Protein AF-A0A8H6SYD4-F1 (afdb_monomer_lite)

pLDDT: mean 82.91, std 12.75, range [46.81, 96.81]

Radius of gyration: 15.79 Å; chains: 1; bounding box: 44×27×38 Å

Foldseek 3Di:
DDQDLVQEDEDDDSVVSVVQSVQLVVPQDDPVPDGDPVSVQRVQKHWRYWYWAQDPVHRVDIDIDTDIDGDDDQVNDDPPDD

Structure (mmCIF, N/CA/C/O backbone):
data_AF-A0A8H6SYD4-F1
#
_entry.id   AF-A0A8H6SYD4-F1
#
loop_
_atom_site.group_PDB
_atom_site.id
_atom_site.type_symbol
_atom_site.label_atom_id
_atom_site.label_alt_id
_atom_site.label_comp_id
_atom_site.label_asym_id
_atom_site.label_entity_id
_atom_site.label_seq_id
_atom_site.pdbx_PDB_ins_code
_atom_site.Cartn_x
_atom_site.Cartn_y
_atom_site.Cartn_z
_atom_site.occupancy
_atom_site.B_iso_or_equiv
_atom_site.auth_seq_id
_atom_site.auth_comp_id
_atom_site.auth_asym_id
_atom_site.auth_atom_id
_atom_site.pdbx_PDB_model_num
ATOM 1 N N . MET A 1 1 ? -0.618 -7.118 -14.802 1.00 52.47 1 MET A N 1
ATOM 2 C CA . MET A 1 1 ? -1.592 -7.539 -13.772 1.00 52.47 1 MET A CA 1
ATOM 3 C C . MET A 1 1 ? -2.423 -6.328 -13.393 1.00 52.47 1 MET A C 1
ATOM 5 O O . MET A 1 1 ? -1.841 -5.299 -13.072 1.00 52.47 1 MET A O 1
ATOM 9 N N . GLU A 1 2 ? -3.742 -6.414 -13.497 1.00 59.31 2 GLU A N 1
ATOM 10 C CA . GLU A 1 2 ? -4.646 -5.310 -13.161 1.00 59.31 2 GLU A CA 1
ATOM 11 C C . GLU A 1 2 ? -4.682 -5.118 -11.633 1.00 59.31 2 GLU A C 1
ATOM 13 O O . GLU A 1 2 ? -4.947 -6.065 -10.892 1.00 59.31 2 GLU A O 1
ATOM 18 N N . ARG A 1 3 ? -4.326 -3.923 -11.141 1.00 72.38 3 ARG A N 1
ATOM 19 C CA . ARG A 1 3 ? -4.288 -3.618 -9.700 1.00 72.38 3 ARG A CA 1
ATOM 20 C C . ARG A 1 3 ? -5.692 -3.218 -9.249 1.00 72.38 3 ARG A C 1
ATOM 22 O O . ARG A 1 3 ? -6.161 -2.138 -9.592 1.00 72.38 3 ARG A O 1
ATOM 29 N N . THR A 1 4 ? -6.360 -4.074 -8.482 1.00 85.12 4 THR A N 1
ATOM 30 C CA . THR A 1 4 ? -7.729 -3.833 -7.993 1.00 85.12 4 THR A CA 1
ATOM 31 C C . THR A 1 4 ? -7.786 -3.882 -6.470 1.00 85.12 4 THR A C 1
ATOM 33 O O . THR A 1 4 ? -6.992 -4.576 -5.834 1.00 85.12 4 THR A O 1
ATOM 36 N N . ILE A 1 5 ? -8.755 -3.187 -5.864 1.00 89.31 5 ILE A N 1
ATOM 37 C CA . ILE A 1 5 ? -8.942 -3.172 -4.400 1.00 89.31 5 ILE A CA 1
ATOM 38 C C . ILE A 1 5 ? -9.126 -4.575 -3.809 1.00 89.31 5 ILE A C 1
ATOM 40 O O . ILE A 1 5 ? -8.699 -4.829 -2.689 1.00 89.31 5 ILE A O 1
ATOM 44 N N . ALA A 1 6 ? -9.712 -5.497 -4.582 1.00 90.00 6 ALA A N 1
ATOM 45 C CA . ALA A 1 6 ? -9.978 -6.869 -4.164 1.00 90.00 6 ALA A CA 1
ATOM 46 C C . ALA A 1 6 ? -8.687 -7.660 -3.899 1.00 90.00 6 ALA A C 1
ATOM 48 O O . ALA A 1 6 ? -8.699 -8.629 -3.147 1.00 90.00 6 ALA A O 1
ATOM 49 N N . SER A 1 7 ? -7.568 -7.227 -4.490 1.00 90.06 7 SER A N 1
ATOM 50 C CA . SER A 1 7 ? -6.246 -7.805 -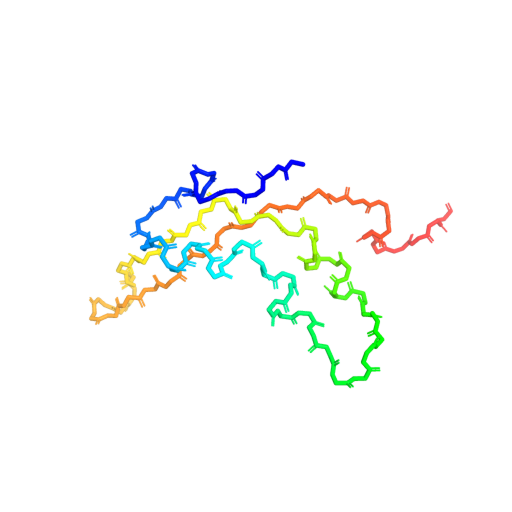4.239 1.00 90.06 7 SER A CA 1
ATOM 51 C C . SER A 1 7 ? -5.570 -7.289 -2.960 1.00 90.06 7 SER A C 1
ATOM 53 O O . SER A 1 7 ? -4.543 -7.838 -2.566 1.00 90.06 7 SER A O 1
ATOM 55 N N . ILE A 1 8 ? -6.137 -6.269 -2.296 1.00 93.56 8 ILE A N 1
ATOM 56 C CA . ILE A 1 8 ? -5.604 -5.676 -1.063 1.00 93.56 8 ILE A CA 1
ATOM 57 C C . ILE A 1 8 ? -6.407 -6.175 0.141 1.00 93.56 8 ILE A C 1
ATOM 59 O O . ILE A 1 8 ? -7.562 -5.799 0.375 1.00 93.56 8 ILE A O 1
ATOM 63 N N . THR A 1 9 ? -5.756 -7.003 0.949 1.00 95.69 9 THR A N 1
ATOM 64 C CA . THR A 1 9 ? -6.322 -7.523 2.199 1.00 95.69 9 THR A CA 1
ATOM 65 C C . THR A 1 9 ? -6.301 -6.470 3.319 1.00 95.69 9 THR A C 1
ATOM 67 O O . THR A 1 9 ? -5.729 -5.391 3.162 1.00 95.69 9 THR A O 1
ATOM 70 N N . GLY A 1 10 ? -6.933 -6.767 4.457 1.00 95.69 10 GLY A N 1
ATOM 71 C CA . GLY A 1 10 ? -6.950 -5.890 5.635 1.00 95.69 10 GLY A CA 1
ATOM 72 C C . GLY A 1 10 ? -8.227 -5.061 5.784 1.00 95.69 10 GLY A C 1
ATOM 73 O O . GLY A 1 10 ? -9.126 -5.113 4.937 1.00 95.69 10 GLY A O 1
ATOM 74 N N . ASN A 1 11 ? -8.318 -4.348 6.908 1.00 96.44 11 ASN A N 1
ATOM 75 C CA . ASN A 1 11 ? -9.529 -3.671 7.386 1.00 96.44 11 ASN A CA 1
ATOM 76 C C . ASN A 1 11 ? -9.600 -2.174 7.034 1.00 96.44 11 ASN A C 1
ATOM 78 O O . ASN A 1 11 ? -10.553 -1.515 7.446 1.00 96.44 11 ASN A O 1
ATOM 82 N N . ALA A 1 12 ? -8.615 -1.632 6.308 1.00 95.56 12 ALA A N 1
ATOM 83 C CA . ALA A 1 12 ? -8.713 -0.272 5.793 1.00 95.56 12 ALA A CA 1
ATOM 84 C C . ALA A 1 12 ? -9.918 -0.149 4.848 1.00 95.56 12 ALA A C 1
ATOM 86 O O . ALA A 1 12 ? -10.280 -1.107 4.156 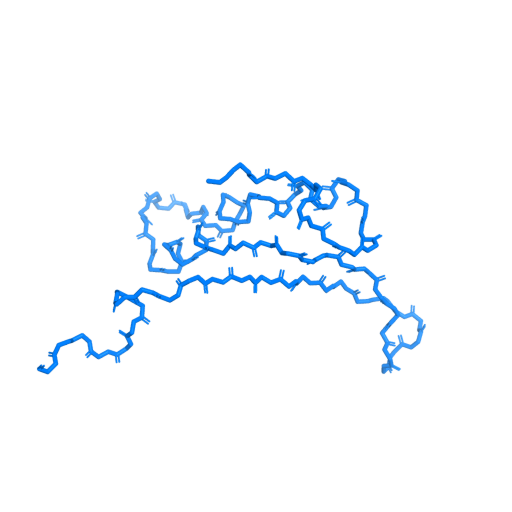1.00 95.56 12 ALA A O 1
ATOM 87 N N . ASP A 1 13 ? -10.532 1.029 4.816 1.00 94.56 13 ASP A N 1
ATOM 88 C CA . ASP A 1 13 ? -11.652 1.309 3.927 1.00 94.56 13 ASP A CA 1
ATOM 89 C C . ASP A 1 13 ? -11.216 1.313 2.449 1.00 94.56 13 ASP A C 1
ATOM 91 O O . ASP A 1 13 ? -10.032 1.429 2.106 1.00 94.56 13 ASP A O 1
ATOM 95 N N . ASP A 1 14 ? -12.189 1.179 1.551 1.00 93.56 14 ASP A N 1
ATOM 96 C CA . ASP A 1 14 ? -11.918 1.087 0.119 1.00 93.56 14 ASP A CA 1
ATOM 97 C C . ASP A 1 14 ? -11.295 2.363 -0.463 1.00 93.56 14 ASP A C 1
ATOM 99 O O . ASP A 1 14 ? -10.559 2.277 -1.444 1.00 93.56 14 ASP A O 1
ATOM 103 N N . GLU A 1 15 ? -11.585 3.548 0.083 1.00 90.88 15 GLU A N 1
ATOM 104 C CA . GLU A 1 15 ? -10.978 4.802 -0.376 1.00 90.88 15 GLU A CA 1
ATOM 105 C C . GLU A 1 15 ? -9.482 4.812 -0.055 1.00 90.88 15 GLU A C 1
ATOM 107 O O . GLU A 1 15 ? -8.662 5.029 -0.952 1.00 90.88 15 GLU A O 1
ATOM 112 N N . THR A 1 16 ? -9.119 4.442 1.173 1.00 89.56 16 THR A N 1
ATOM 113 C CA . THR A 1 16 ? -7.728 4.243 1.585 1.00 89.56 16 THR A CA 1
ATOM 114 C C . THR A 1 16 ? -7.037 3.213 0.691 1.00 89.56 16 THR A C 1
ATOM 116 O O . THR A 1 16 ? -5.966 3.482 0.142 1.00 89.56 16 THR A O 1
ATOM 119 N N . LYS A 1 17 ? -7.655 2.048 0.456 1.00 91.06 17 LYS A N 1
ATOM 120 C CA . LYS A 1 17 ? -7.089 1.023 -0.440 1.00 91.06 17 LYS A CA 1
ATOM 121 C C . LYS A 1 17 ? -6.889 1.545 -1.864 1.00 91.06 17 LYS A C 1
ATOM 123 O O . LYS A 1 17 ? -5.857 1.257 -2.467 1.00 91.06 17 LYS A O 1
ATOM 128 N N . ARG A 1 18 ? -7.828 2.338 -2.397 1.00 89.69 18 ARG A N 1
ATOM 129 C CA . ARG A 1 18 ? -7.701 2.968 -3.725 1.00 89.69 18 ARG A CA 1
ATOM 130 C C . ARG A 1 18 ? -6.539 3.951 -3.787 1.00 89.69 18 ARG A C 1
ATOM 132 O O . ARG A 1 18 ? -5.794 3.911 -4.763 1.00 89.69 18 ARG A O 1
ATOM 139 N N . ALA A 1 19 ? -6.348 4.777 -2.759 1.00 85.56 19 ALA A N 1
ATOM 140 C CA . ALA A 1 19 ? -5.235 5.726 -2.703 1.00 85.56 19 ALA A CA 1
ATOM 141 C C . ALA A 1 19 ? -3.870 5.020 -2.809 1.00 85.56 19 ALA A C 1
ATOM 143 O O . ALA A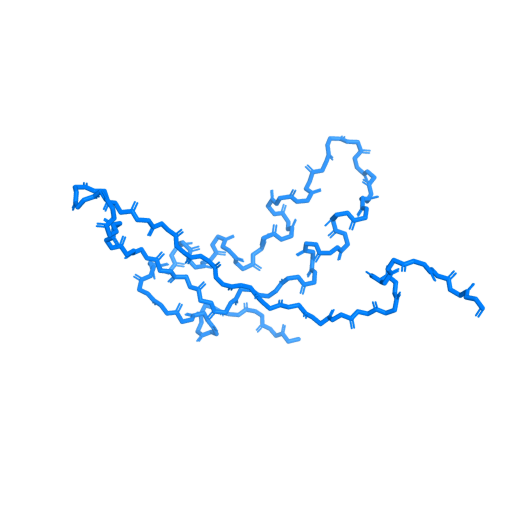 1 19 ? -2.951 5.523 -3.451 1.00 85.56 19 ALA A O 1
ATOM 144 N N . PHE A 1 20 ? -3.756 3.814 -2.251 1.00 85.19 20 PHE A N 1
ATOM 145 C CA . PHE A 1 20 ? -2.523 3.030 -2.272 1.00 85.19 20 PHE A CA 1
ATOM 146 C C . PHE A 1 20 ? -2.308 2.181 -3.538 1.00 85.19 20 PHE A C 1
ATOM 148 O O . PHE A 1 20 ? -1.196 1.696 -3.753 1.00 85.19 20 PHE A O 1
ATOM 155 N N . LEU A 1 21 ? -3.298 2.043 -4.431 1.00 83.44 21 LEU A N 1
ATOM 156 C CA . LEU A 1 21 ? -3.103 1.361 -5.726 1.00 83.44 21 LEU A CA 1
ATOM 157 C C . LEU A 1 21 ? -2.075 2.077 -6.620 1.00 83.44 21 LEU A C 1
ATOM 159 O O . LEU A 1 21 ? -1.393 1.436 -7.427 1.00 83.44 21 LEU A O 1
ATOM 163 N N . VAL A 1 22 ? -1.952 3.394 -6.445 1.00 75.44 22 VAL A N 1
ATOM 164 C CA . VAL A 1 22 ? -1.143 4.307 -7.264 1.00 75.44 22 VAL A CA 1
ATOM 165 C C . VAL A 1 22 ? 0.060 4.864 -6.499 1.00 75.44 22 VAL A C 1
ATOM 167 O O . VAL A 1 22 ? 0.522 5.962 -6.785 1.00 75.44 22 VAL A O 1
ATOM 170 N N . ILE A 1 23 ? 0.607 4.107 -5.537 1.00 74.19 23 ILE A N 1
ATOM 171 C CA . ILE A 1 23 ? 1.700 4.566 -4.658 1.00 74.19 23 ILE A CA 1
ATOM 172 C C . ILE A 1 23 ? 2.896 5.151 -5.438 1.00 74.19 23 ILE A C 1
ATOM 174 O O . ILE A 1 23 ? 3.466 6.162 -5.032 1.00 74.19 23 ILE A O 1
ATOM 178 N N . GLY A 1 24 ? 3.227 4.572 -6.598 1.00 69.06 24 GLY A N 1
ATOM 179 C CA . GLY A 1 24 ? 4.234 5.115 -7.510 1.00 69.06 24 GLY A CA 1
ATOM 180 C C . GLY A 1 24 ? 3.867 6.519 -7.991 1.00 69.06 24 GLY A C 1
ATOM 181 O O . GLY A 1 24 ? 4.642 7.448 -7.820 1.00 69.06 24 GLY A O 1
ATOM 182 N N . ASP A 1 25 ? 2.648 6.724 -8.479 1.00 71.19 25 ASP A N 1
ATOM 183 C CA . ASP A 1 25 ? 2.206 8.024 -8.994 1.00 71.19 25 ASP A CA 1
ATOM 184 C C . ASP A 1 25 ? 2.033 9.079 -7.891 1.00 71.19 25 ASP A C 1
ATOM 186 O O . ASP A 1 25 ? 2.205 10.274 -8.144 1.00 71.19 25 ASP A O 1
ATOM 190 N N . THR A 1 26 ? 1.697 8.651 -6.670 1.00 67.00 26 THR A N 1
ATOM 191 C CA . THR A 1 26 ? 1.515 9.537 -5.513 1.00 67.00 26 THR A CA 1
ATOM 192 C C . THR A 1 26 ? 2.846 10.022 -4.948 1.00 67.00 26 THR A C 1
ATOM 194 O O . THR A 1 26 ? 2.979 11.206 -4.641 1.00 67.00 26 THR A O 1
ATOM 197 N N . PHE A 1 27 ? 3.835 9.136 -4.814 1.00 67.94 27 PHE A N 1
ATOM 198 C CA . PHE A 1 27 ? 5.076 9.438 -4.092 1.00 67.94 27 PHE A CA 1
ATOM 199 C C . PHE A 1 27 ? 6.292 9.663 -4.994 1.00 67.94 27 PHE A C 1
ATOM 201 O O . PHE A 1 27 ? 7.305 10.177 -4.520 1.00 67.94 27 PHE A O 1
ATOM 208 N N . ALA A 1 28 ? 6.218 9.321 -6.282 1.00 66.31 28 ALA A N 1
ATOM 209 C CA . ALA A 1 28 ? 7.359 9.459 -7.180 1.00 66.31 28 ALA A CA 1
ATOM 210 C C . ALA A 1 28 ? 7.434 10.804 -7.920 1.00 66.31 28 ALA A C 1
ATOM 212 O O . ALA A 1 28 ? 8.477 11.129 -8.486 1.00 66.31 28 ALA A O 1
ATOM 213 N N . ARG A 1 29 ? 6.382 11.636 -7.884 1.00 66.00 29 ARG A N 1
ATOM 214 C CA . ARG A 1 29 ? 6.370 12.923 -8.598 1.00 66.00 29 ARG A CA 1
ATOM 215 C C . ARG A 1 29 ? 7.407 13.894 -8.037 1.00 66.00 29 ARG A C 1
ATOM 217 O O . ARG A 1 29 ? 7.219 14.497 -6.982 1.00 66.00 29 ARG A O 1
ATOM 224 N N . ARG A 1 30 ? 8.484 14.107 -8.796 1.00 67.12 30 ARG A N 1
ATOM 225 C CA . ARG A 1 30 ? 9.474 15.157 -8.529 1.00 67.12 30 ARG A CA 1
ATOM 226 C C . ARG A 1 30 ? 9.160 16.435 -9.314 1.00 67.12 30 ARG A C 1
ATOM 228 O O . ARG A 1 30 ? 8.810 16.343 -10.490 1.00 67.12 30 ARG A O 1
ATOM 235 N N . PRO A 1 31 ? 9.398 17.631 -8.737 1.00 67.81 31 PRO A N 1
ATOM 236 C CA . PRO A 1 31 ? 9.232 18.905 -9.446 1.00 67.81 31 PRO A CA 1
ATOM 237 C C . PRO A 1 31 ? 10.092 19.032 -10.713 1.00 67.81 31 PRO A C 1
ATOM 239 O O . PRO A 1 31 ? 9.744 19.768 -11.627 1.00 67.81 31 PRO A O 1
ATOM 242 N N . SER A 1 32 ? 11.223 18.321 -10.770 1.00 74.31 32 SER A N 1
ATOM 243 C CA . SER A 1 32 ? 12.171 18.367 -11.888 1.00 74.31 32 SER A CA 1
ATOM 244 C C . SER A 1 32 ? 11.778 17.499 -13.089 1.00 74.31 32 SER A C 1
ATOM 246 O O . SER A 1 32 ? 12.462 17.564 -14.109 1.00 74.31 32 SER A O 1
ATOM 248 N N . GLY A 1 33 ? 10.742 16.656 -12.970 1.00 69.19 33 GLY A N 1
ATOM 249 C CA . GLY A 1 33 ? 10.276 15.759 -14.037 1.00 69.19 33 GLY A CA 1
ATOM 250 C C . GLY A 1 33 ? 11.261 14.659 -14.457 1.00 69.19 33 GLY A C 1
ATOM 251 O O . GLY A 1 33 ? 10.996 13.945 -15.420 1.00 69.19 33 GLY A O 1
ATOM 252 N N . LYS A 1 34 ? 12.406 14.518 -13.773 1.00 68.69 34 LYS A N 1
ATOM 253 C CA . LYS A 1 34 ? 13.404 13.483 -14.072 1.00 68.69 34 LYS A CA 1
ATOM 254 C C . LYS A 1 34 ? 13.172 12.238 -13.209 1.00 68.69 34 LYS A C 1
ATOM 256 O O . LYS A 1 34 ? 13.178 12.393 -11.983 1.00 68.69 34 LYS A O 1
ATOM 261 N N . PRO A 1 35 ? 13.084 11.039 -13.823 1.00 67.44 35 PRO A N 1
ATOM 262 C CA . PRO A 1 35 ? 12.972 9.787 -13.096 1.00 67.44 35 PRO A CA 1
ATOM 263 C C . PRO A 1 35 ? 14.139 9.596 -12.133 1.00 67.44 35 PRO A C 1
ATOM 265 O O . PRO A 1 35 ? 15.301 9.753 -12.517 1.00 67.44 35 PRO A O 1
ATOM 268 N N . SER A 1 36 ? 13.847 9.257 -10.882 1.00 71.94 36 SER A N 1
ATOM 269 C CA . SER A 1 36 ? 14.879 8.870 -9.911 1.00 71.94 36 SER A CA 1
ATOM 270 C C . SER A 1 36 ? 14.979 7.356 -9.737 1.00 71.94 36 SER A C 1
ATOM 272 O O . SER A 1 36 ? 14.016 6.638 -9.981 1.00 71.94 36 SER A O 1
ATOM 274 N N . PHE A 1 37 ? 16.118 6.859 -9.244 1.00 70.94 37 PHE A N 1
ATOM 275 C CA . PHE A 1 37 ? 16.241 5.445 -8.865 1.00 70.94 37 PHE A CA 1
ATOM 276 C C . PHE A 1 37 ? 15.152 5.026 -7.861 1.00 70.94 37 PHE A C 1
ATOM 278 O O . PHE A 1 37 ? 14.524 3.991 -8.014 1.00 70.94 37 PHE A O 1
ATOM 285 N N . GLY A 1 38 ? 14.841 5.870 -6.871 1.00 75.44 38 GLY A N 1
ATOM 286 C CA . GLY A 1 38 ? 13.745 5.581 -5.937 1.00 75.44 38 GLY A CA 1
ATOM 287 C C . GLY A 1 38 ? 12.377 5.480 -6.622 1.00 75.44 38 GLY A C 1
ATOM 288 O O . GLY A 1 38 ? 11.554 4.662 -6.234 1.00 75.44 38 GLY A O 1
ATOM 289 N N . GLU A 1 39 ? 12.143 6.262 -7.673 1.00 77.06 39 GLU A N 1
ATOM 290 C CA . GLU A 1 39 ? 10.903 6.237 -8.456 1.00 77.06 39 GLU A CA 1
ATOM 291 C C . GLU A 1 39 ? 10.755 4.949 -9.267 1.00 77.06 39 GLU A C 1
ATOM 293 O O . GLU A 1 39 ? 9.681 4.347 -9.244 1.00 77.06 39 GLU A O 1
ATOM 298 N N . SER A 1 40 ? 11.831 4.450 -9.888 1.00 77.06 40 SER A N 1
ATOM 299 C CA . SER A 1 40 ? 11.777 3.159 -10.584 1.00 77.06 40 SER A CA 1
ATOM 300 C C . SER A 1 40 ? 11.454 2.001 -9.634 1.00 77.06 40 SER A C 1
ATOM 302 O O . SER A 1 40 ? 10.744 1.080 -10.036 1.00 77.06 40 SER A O 1
ATOM 304 N N . ILE A 1 41 ? 11.888 2.071 -8.369 1.00 81.62 41 ILE A N 1
ATOM 305 C CA . ILE A 1 41 ? 11.512 1.091 -7.340 1.00 81.62 41 ILE A CA 1
ATOM 306 C C . ILE A 1 41 ? 10.056 1.270 -6.900 1.00 81.62 41 ILE A C 1
ATOM 308 O O . ILE A 1 41 ? 9.314 0.292 -6.830 1.00 81.62 41 ILE A O 1
ATOM 312 N N . LEU A 1 42 ? 9.614 2.505 -6.639 1.00 82.75 42 LEU A N 1
ATOM 313 C CA . LEU A 1 42 ? 8.248 2.793 -6.182 1.00 82.75 42 LEU A CA 1
ATOM 314 C C . LEU A 1 42 ? 7.179 2.296 -7.165 1.00 82.75 42 LEU A C 1
ATOM 316 O O . LEU A 1 42 ? 6.155 1.767 -6.735 1.00 82.75 42 LEU A O 1
ATOM 320 N N . HIS A 1 43 ? 7.418 2.393 -8.476 1.00 82.31 43 HIS A N 1
ATOM 321 C CA . HIS A 1 43 ? 6.493 1.856 -9.482 1.00 82.31 43 HIS A CA 1
ATOM 322 C C . HIS A 1 43 ? 6.382 0.322 -9.455 1.00 82.31 43 HIS A C 1
ATOM 324 O O . HIS A 1 43 ? 5.342 -0.226 -9.840 1.00 82.31 43 HIS A O 1
ATOM 330 N N . ARG A 1 44 ? 7.415 -0.375 -8.965 1.00 86.56 44 ARG A N 1
ATOM 331 C CA . ARG A 1 44 ? 7.452 -1.841 -8.840 1.00 86.56 44 ARG A CA 1
ATOM 332 C C . ARG A 1 44 ? 6.808 -2.349 -7.552 1.00 86.56 44 ARG A C 1
ATOM 334 O O . ARG A 1 44 ? 6.474 -3.528 -7.483 1.00 86.56 44 ARG A O 1
ATOM 341 N N . LEU A 1 45 ? 6.588 -1.482 -6.560 1.00 87.88 45 LEU A N 1
ATOM 342 C CA . LEU A 1 45 ? 5.891 -1.861 -5.334 1.00 87.88 45 LEU A CA 1
ATOM 343 C C . LEU A 1 45 ? 4.428 -2.223 -5.626 1.00 87.88 45 LEU A C 1
ATOM 345 O O . LEU A 1 45 ? 3.697 -1.492 -6.306 1.00 87.88 45 LEU A O 1
ATOM 349 N N . ARG A 1 46 ? 3.987 -3.339 -5.049 1.00 89.56 46 ARG A N 1
ATOM 350 C CA . ARG A 1 46 ? 2.604 -3.812 -5.063 1.00 89.56 46 ARG A CA 1
ATOM 351 C C . ARG A 1 46 ? 2.082 -3.881 -3.640 1.00 89.56 46 ARG A C 1
ATOM 353 O O . ARG A 1 46 ? 2.548 -4.689 -2.850 1.00 89.56 46 ARG A O 1
ATOM 360 N N . VAL A 1 47 ? 1.091 -3.061 -3.315 1.00 91.12 47 VAL A N 1
ATOM 361 C CA . VAL A 1 47 ? 0.408 -3.135 -2.017 1.00 91.12 47 VAL A CA 1
ATOM 362 C C . VAL A 1 47 ? -0.440 -4.407 -1.970 1.00 91.12 47 VAL A C 1
ATOM 364 O O . VAL A 1 47 ? -1.210 -4.666 -2.893 1.00 91.12 47 VAL A O 1
ATOM 367 N N . VAL A 1 48 ? -0.292 -5.197 -0.905 1.00 94.56 48 VAL A N 1
ATOM 368 C CA . VAL A 1 48 ? -1.010 -6.474 -0.699 1.00 94.56 48 VAL A CA 1
ATOM 369 C C . VAL A 1 48 ? -1.862 -6.487 0.573 1.00 94.56 48 VAL A C 1
ATOM 371 O O . VAL A 1 48 ? -2.783 -7.298 0.712 1.00 94.56 48 VAL A O 1
ATOM 374 N N . HIS A 1 49 ? -1.598 -5.560 1.495 1.00 94.50 49 HIS A N 1
ATOM 375 C CA . HIS A 1 49 ? -2.361 -5.399 2.728 1.00 94.50 49 HIS A CA 1
ATOM 376 C C . HIS A 1 49 ? -2.401 -3.934 3.159 1.00 94.50 49 HIS A C 1
ATOM 378 O O . HIS A 1 49 ? -1.377 -3.250 3.109 1.00 94.50 49 HIS A O 1
ATOM 384 N N . ALA A 1 50 ? -3.563 -3.487 3.628 1.00 95.06 50 ALA A N 1
ATOM 385 C CA . ALA A 1 50 ? -3.743 -2.198 4.279 1.00 95.06 50 ALA A CA 1
ATOM 386 C C . ALA A 1 50 ? -4.672 -2.350 5.491 1.00 95.06 50 ALA A C 1
ATOM 388 O O . ALA A 1 50 ? -5.821 -2.784 5.349 1.00 95.06 50 ALA A O 1
ATOM 389 N N . SER A 1 51 ? -4.186 -1.980 6.675 1.00 96.38 51 SER A N 1
ATOM 390 C CA . SER A 1 51 ? -4.955 -2.031 7.918 1.00 96.38 51 SER A CA 1
ATOM 391 C C . SER A 1 51 ? -4.771 -0.791 8.783 1.00 96.38 51 SER A C 1
ATOM 393 O O . SER A 1 51 ? -3.804 -0.038 8.653 1.00 96.38 51 SER A O 1
ATOM 395 N N . VAL A 1 52 ? -5.739 -0.591 9.671 1.00 96.12 52 VAL A N 1
ATOM 396 C CA . VAL A 1 52 ? -5.663 0.326 10.799 1.00 96.12 52 VAL A CA 1
ATOM 397 C C . VAL A 1 52 ? -5.861 -0.501 12.061 1.00 96.12 52 VAL A C 1
ATOM 399 O O . VAL A 1 52 ? -6.952 -1.021 12.311 1.00 96.12 52 VAL A O 1
ATOM 402 N N . ASP A 1 53 ? -4.803 -0.602 12.854 1.00 95.62 53 ASP A N 1
ATOM 403 C CA . ASP A 1 53 ? -4.724 -1.480 14.017 1.00 95.62 53 ASP A CA 1
ATOM 404 C C . ASP A 1 53 ? -4.523 -0.657 15.304 1.00 95.62 53 ASP A C 1
ATOM 406 O O . ASP A 1 53 ? -4.048 0.482 15.250 1.00 95.62 53 ASP A O 1
ATOM 410 N N . PRO A 1 54 ? -4.902 -1.167 16.487 1.00 96.12 54 PRO A N 1
ATOM 411 C CA . PRO A 1 54 ? -4.524 -0.548 17.755 1.00 96.12 54 PRO A CA 1
ATOM 412 C C . PRO A 1 54 ? -3.001 -0.535 17.926 1.00 96.12 54 PRO A C 1
ATOM 414 O O . PRO A 1 54 ? -2.344 -1.548 17.690 1.00 96.12 54 PRO A O 1
ATOM 417 N N . LYS A 1 55 ? -2.442 0.588 18.385 1.00 95.50 55 LYS A N 1
ATOM 418 C CA . LYS A 1 55 ? -1.004 0.698 18.650 1.00 95.50 55 LYS A CA 1
ATOM 419 C C . LYS A 1 55 ? -0.684 0.070 20.010 1.00 95.50 55 LYS A C 1
ATOM 421 O O . LYS A 1 55 ? -1.142 0.571 21.036 1.00 95.50 55 LYS A O 1
ATOM 426 N N . LEU A 1 56 ? 0.070 -1.031 20.023 1.00 91.19 56 LEU A N 1
ATOM 427 C CA . LEU A 1 56 ? 0.273 -1.856 21.227 1.00 91.19 56 LEU A CA 1
ATOM 428 C C . LEU A 1 56 ? 0.937 -1.077 22.371 1.00 91.19 56 LEU A C 1
ATOM 430 O O . LEU A 1 56 ? 0.548 -1.216 23.527 1.00 91.19 56 LEU A O 1
ATOM 434 N N . GLU A 1 57 ? 1.906 -0.229 22.044 1.00 95.06 57 GLU A N 1
ATOM 435 C CA . GLU A 1 57 ? 2.645 0.606 22.990 1.00 95.06 57 GLU A CA 1
ATOM 436 C C . GLU A 1 57 ? 1.893 1.877 23.422 1.00 95.06 57 GLU A C 1
ATOM 438 O O . GLU A 1 57 ? 2.231 2.478 24.440 1.00 95.06 57 GLU A O 1
ATOM 443 N N . GLU A 1 58 ? 0.863 2.293 22.678 1.00 95.62 58 GLU A N 1
ATOM 444 C CA . GLU A 1 58 ? 0.072 3.496 22.956 1.00 95.62 58 GLU A CA 1
ATOM 445 C C . GLU A 1 58 ? -1.428 3.196 22.768 1.00 95.62 58 GLU A C 1
ATOM 447 O O . GLU A 1 58 ? -1.992 3.545 21.730 1.00 95.62 58 GLU A O 1
ATOM 452 N N . PRO A 1 59 ? -2.115 2.602 23.768 1.00 92.31 59 PRO A N 1
ATOM 453 C CA . PRO A 1 59 ? -3.459 2.022 23.602 1.00 92.31 59 PRO A CA 1
ATOM 454 C C . PRO A 1 59 ? -4.564 2.990 23.156 1.00 92.31 59 PRO A C 1
ATOM 456 O O . PRO A 1 59 ? -5.615 2.567 22.683 1.00 92.31 59 PRO A O 1
ATOM 459 N N . LEU A 1 60 ? -4.347 4.297 23.321 1.00 95.44 60 LEU A N 1
ATOM 460 C CA . LEU A 1 60 ? -5.268 5.345 22.871 1.00 95.44 60 LEU A CA 1
ATOM 461 C C . LEU A 1 60 ? -5.041 5.760 21.408 1.00 95.44 60 LEU A C 1
ATOM 463 O O . LEU A 1 60 ? -5.756 6.621 20.897 1.00 95.44 60 LEU A O 1
ATOM 467 N N . LYS A 1 61 ? -4.042 5.185 20.733 1.00 96.81 61 LYS A N 1
ATOM 468 C CA . LYS A 1 61 ? -3.673 5.493 19.351 1.00 96.81 61 LYS A CA 1
ATOM 469 C C . LYS A 1 61 ? -3.907 4.295 18.437 1.00 96.81 61 LYS A C 1
ATOM 471 O O . LYS A 1 61 ? -3.962 3.141 18.856 1.00 96.81 61 LYS A O 1
ATOM 476 N N . LYS A 1 62 ? -4.035 4.607 17.152 1.00 96.25 62 LYS A N 1
ATOM 477 C CA . LYS A 1 62 ? -4.081 3.634 16.063 1.00 96.25 62 LYS A CA 1
ATOM 478 C C . LYS A 1 62 ? -2.815 3.755 15.225 1.00 96.25 62 LYS A C 1
ATOM 480 O O . LYS A 1 62 ? -2.222 4.832 15.160 1.00 96.25 62 LYS A O 1
ATOM 485 N N . GLU A 1 63 ? -2.443 2.672 14.568 1.00 95.62 63 GLU A N 1
ATOM 486 C CA . GLU A 1 63 ? -1.361 2.608 13.597 1.00 95.62 63 GLU A CA 1
ATOM 487 C C . GLU A 1 63 ? -1.923 2.192 12.236 1.00 95.62 63 GLU A C 1
ATOM 489 O O . GLU A 1 63 ? -2.747 1.285 12.141 1.00 95.62 63 GLU A O 1
ATOM 494 N N . GLY A 1 64 ? -1.494 2.886 11.182 1.00 94.38 64 GLY A N 1
ATOM 495 C CA . GLY A 1 64 ? -1.750 2.468 9.810 1.00 94.38 64 GLY A CA 1
ATOM 496 C C . GLY A 1 64 ? -0.629 1.551 9.339 1.00 94.38 64 GLY A C 1
ATOM 497 O O . GLY A 1 64 ? 0.537 1.940 9.383 1.00 94.38 64 GLY A O 1
ATOM 498 N N . LYS A 1 65 ? -0.974 0.359 8.858 1.00 94.25 65 LYS A N 1
ATOM 499 C CA . LYS A 1 65 ? -0.016 -0.627 8.359 1.00 94.25 65 LYS A CA 1
ATOM 500 C C . LYS A 1 65 ? -0.255 -0.893 6.881 1.00 94.25 65 LYS A C 1
ATOM 502 O O . LYS A 1 65 ? -1.334 -1.327 6.483 1.00 94.25 65 LYS A O 1
ATOM 507 N N . ILE A 1 66 ? 0.784 -0.681 6.078 1.00 92.50 66 ILE A N 1
ATOM 508 C CA . ILE A 1 66 ? 0.800 -0.980 4.644 1.00 92.50 66 ILE A CA 1
ATOM 509 C C . ILE A 1 66 ? 1.871 -2.036 4.390 1.00 92.50 66 ILE A C 1
ATOM 511 O O . ILE A 1 66 ? 3.036 -1.833 4.725 1.00 92.50 66 ILE A O 1
ATOM 515 N N . VAL A 1 67 ? 1.480 -3.163 3.795 1.00 93.62 67 VAL A N 1
ATOM 516 C CA . VAL A 1 67 ? 2.417 -4.208 3.364 1.00 93.62 67 VAL A CA 1
ATOM 517 C C . VAL A 1 67 ? 2.522 -4.165 1.849 1.00 93.62 67 VAL A C 1
ATOM 519 O O . VAL A 1 67 ? 1.508 -4.205 1.145 1.00 93.62 67 VAL A O 1
ATOM 522 N N . VAL A 1 68 ? 3.757 -4.090 1.360 1.00 91.88 68 VAL A N 1
ATOM 523 C CA . VAL A 1 68 ? 4.089 -4.100 -0.063 1.00 91.88 68 VAL A CA 1
ATOM 524 C C . VAL A 1 68 ? 4.956 -5.301 -0.401 1.00 91.88 68 VAL A C 1
ATOM 526 O O . VAL A 1 68 ? 5.772 -5.740 0.404 1.00 91.88 68 VAL A O 1
ATOM 529 N N . GLU A 1 69 ? 4.801 -5.791 -1.620 1.00 91.88 69 GLU A N 1
ATOM 530 C CA . GLU A 1 69 ? 5.690 -6.755 -2.250 1.00 91.88 69 GLU A CA 1
ATOM 531 C C . GLU A 1 69 ? 6.393 -6.103 -3.436 1.00 91.88 69 GLU A C 1
ATOM 533 O O . GLU A 1 69 ? 5.843 -5.218 -4.096 1.00 91.88 69 GLU A O 1
ATOM 538 N N . VAL A 1 70 ? 7.609 -6.555 -3.720 1.00 89.69 70 VAL A N 1
ATOM 539 C CA . VAL A 1 70 ? 8.384 -6.132 -4.882 1.00 89.69 70 VAL A CA 1
ATOM 540 C C . VAL A 1 70 ? 9.179 -7.314 -5.400 1.00 89.69 70 VAL A C 1
ATOM 542 O O . VAL A 1 70 ? 9.768 -8.067 -4.626 1.00 89.69 70 VAL A O 1
ATOM 545 N N . GLU 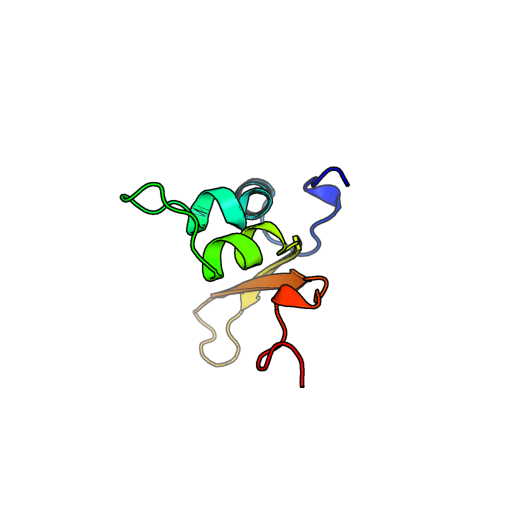A 1 71 ? 9.179 -7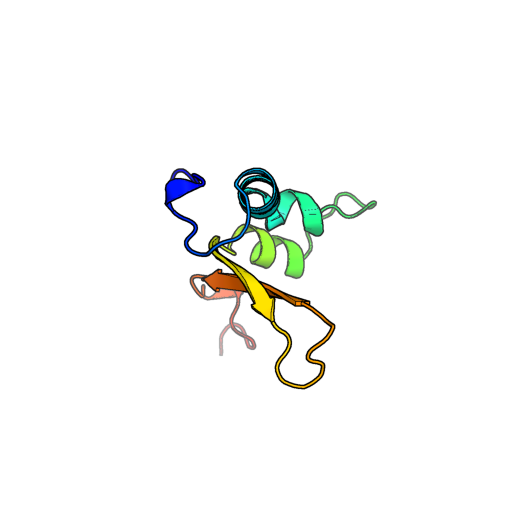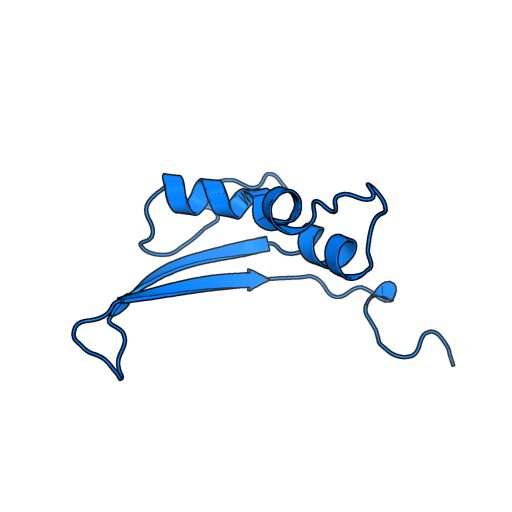.483 -6.714 1.00 88.69 71 GLU A N 1
ATOM 546 C CA . GLU A 1 71 ? 10.080 -8.416 -7.373 1.00 88.69 71 GLU A CA 1
ATOM 547 C C . GLU A 1 71 ? 11.446 -7.741 -7.523 1.00 88.69 71 GLU A C 1
ATOM 549 O O . GLU A 1 71 ? 11.551 -6.645 -8.081 1.00 88.69 71 GLU A O 1
ATOM 554 N N . MET A 1 72 ? 12.484 -8.371 -6.976 1.00 85.25 72 MET A N 1
ATOM 555 C CA . MET A 1 72 ? 13.855 -7.888 -7.109 1.00 85.25 72 MET A CA 1
ATOM 556 C C . MET A 1 72 ? 14.356 -8.176 -8.523 1.00 85.25 72 MET A C 1
ATOM 558 O O . MET A 1 72 ? 14.288 -9.313 -8.981 1.00 85.25 72 MET A O 1
ATOM 562 N N . ALA A 1 73 ? 14.891 -7.154 -9.180 1.00 83.69 73 ALA A N 1
ATOM 563 C CA . ALA A 1 73 ? 15.542 -7.272 -10.479 1.00 83.69 73 ALA A CA 1
ATOM 564 C C . ALA A 1 73 ? 17.038 -6.945 -10.363 1.00 83.69 73 ALA A C 1
ATOM 566 O O . ALA A 1 73 ? 17.466 -6.298 -9.404 1.00 83.69 73 ALA A O 1
ATOM 567 N N . ASP A 1 74 ? 17.826 -7.376 -11.347 1.00 83.38 74 ASP A N 1
ATOM 568 C CA . ASP A 1 74 ? 19.288 -7.222 -11.350 1.00 83.38 74 ASP A CA 1
ATOM 569 C C . ASP A 1 74 ? 19.738 -5.757 -11.227 1.00 83.38 74 ASP A C 1
ATOM 571 O O . ASP A 1 74 ? 20.750 -5.462 -10.595 1.00 83.38 74 ASP A O 1
ATOM 575 N N . ASP A 1 75 ? 18.951 -4.818 -11.760 1.00 80.12 75 ASP A N 1
ATOM 576 C CA . ASP A 1 75 ? 19.201 -3.374 -11.669 1.00 80.12 75 ASP A CA 1
ATOM 577 C C . ASP A 1 75 ? 18.969 -2.786 -10.264 1.00 80.12 75 ASP A C 1
ATOM 579 O O . ASP A 1 75 ? 19.249 -1.610 -10.030 1.00 80.12 75 ASP A O 1
ATOM 583 N N . MET A 1 76 ? 18.466 -3.591 -9.325 1.00 80.19 76 MET A N 1
ATOM 584 C CA . MET A 1 76 ? 18.231 -3.228 -7.924 1.00 80.19 76 MET A CA 1
ATOM 585 C C . MET A 1 76 ? 19.301 -3.788 -6.977 1.00 80.19 76 MET A C 1
ATOM 587 O O . MET A 1 76 ? 19.257 -3.519 -5.774 1.00 80.19 76 MET A O 1
ATOM 591 N N . LEU A 1 77 ? 20.246 -4.578 -7.492 1.00 80.12 77 LEU A N 1
ATOM 592 C CA . LEU A 1 77 ? 21.346 -5.132 -6.713 1.00 80.12 77 LEU A CA 1
ATOM 593 C C . LEU A 1 77 ? 22.469 -4.100 -6.582 1.00 80.12 77 LEU A C 1
ATOM 595 O O . LEU A 1 77 ? 22.893 -3.468 -7.549 1.00 80.12 77 LEU A O 1
ATOM 599 N N . ASN A 1 78 ? 22.974 -3.931 -5.362 1.00 71.00 78 ASN A N 1
ATOM 600 C CA . ASN A 1 78 ? 24.109 -3.052 -5.111 1.00 71.00 78 ASN A CA 1
ATOM 601 C C . ASN A 1 78 ? 25.399 -3.766 -5.559 1.00 71.00 78 ASN A C 1
ATOM 603 O O . ASN A 1 78 ? 25.734 -4.808 -4.999 1.00 71.00 78 ASN A O 1
ATOM 607 N N . GLY A 1 79 ? 26.116 -3.209 -6.542 1.00 62.31 79 GLY A N 1
ATOM 608 C CA . GLY A 1 79 ? 27.385 -3.764 -7.046 1.00 62.31 79 GLY A CA 1
ATOM 609 C C . GLY A 1 79 ? 27.311 -4.385 -8.443 1.00 62.31 79 GLY A C 1
ATOM 610 O O . GLY A 1 79 ? 27.799 -5.493 -8.638 1.00 62.31 79 GLY A O 1
ATOM 611 N N . GLY A 1 80 ? 26.696 -3.683 -9.403 1.00 46.81 80 GLY A N 1
ATOM 612 C CA . GLY A 1 80 ? 26.582 -4.132 -10.793 1.00 46.81 80 GLY A CA 1
ATOM 613 C C . GLY A 1 80 ? 27.894 -4.692 -11.353 1.00 46.81 80 GLY A C 1
ATOM 614 O O . GLY A 1 80 ? 28.901 -3.994 -11.343 1.00 46.81 80 GLY A O 1
ATOM 615 N N . MET A 1 81 ? 27.821 -5.942 -11.822 1.00 54.12 81 MET A N 1
ATOM 616 C CA . MET A 1 81 ? 28.843 -6.720 -12.537 1.00 54.12 81 MET A CA 1
ATOM 617 C C . MET A 1 81 ? 30.277 -6.609 -11.985 1.00 54.12 81 MET A C 1
ATOM 619 O O . MET A 1 81 ? 31.021 -5.692 -12.333 1.00 54.12 81 MET A O 1
ATOM 623 N N . ILE A 1 82 ? 30.688 -7.613 -11.203 1.00 47.62 82 ILE A N 1
ATOM 624 C CA . ILE A 1 82 ? 32.078 -8.098 -11.262 1.00 47.62 82 ILE A CA 1
ATOM 625 C C . ILE A 1 82 ? 32.194 -8.990 -12.498 1.00 47.62 82 ILE A C 1
ATOM 627 O O . ILE A 1 82 ? 31.256 -9.797 -12.699 1.00 47.62 82 ILE A O 1
#

Secondary structure (DSSP, 8-state):
----GGG-BSSS-HHHHHHHHTHHHHH---TT-PPPHHHHHHHH-EEEEEEEEE-TTSTT-EEEEEEEE----GGGSSS---

Sequence (82 aa):
MERTIASITGNADDETKRAFLVIGDTFARRPSGKPSFGESILHRLRVVHASVDPKLEEPLKKEGKIVVEVEMADDMLNGGMI